Protein AF-F1C777-F1 (afdb_monomer_lite)

Organism: Perca flavescens (NCBI:txid8167)

pLDDT: mean 91.54, std 9.37, range [53.75, 97.69]

Structure (mmCIF, N/CA/C/O backbone):
data_AF-F1C777-F1
#
_entry.id   AF-F1C777-F1
#
loop_
_atom_site.group_PDB
_atom_site.id
_atom_site.type_symbol
_atom_site.label_atom_id
_atom_site.label_alt_id
_atom_site.label_comp_id
_atom_site.label_asym_id
_atom_site.label_entity_id
_atom_site.label_seq_id
_atom_site.pdbx_PDB_ins_code
_atom_site.Cartn_x
_atom_site.Cartn_y
_atom_site.Cartn_z
_atom_site.occupancy
_atom_site.B_iso_or_equiv
_atom_site.auth_seq_id
_atom_site.auth_comp_id
_atom_site.auth_asym_id
_atom_site.auth_atom_id
_atom_site.pdbx_PDB_model_num
ATOM 1 N N . THR A 1 1 ? -26.304 14.454 24.739 1.00 53.75 1 THR A N 1
ATOM 2 C CA . THR A 1 1 ? -25.864 13.902 23.443 1.00 53.75 1 THR A CA 1
ATOM 3 C C . THR A 1 1 ? -25.469 15.083 22.608 1.00 53.75 1 THR A C 1
ATOM 5 O O . THR A 1 1 ? -26.330 15.891 22.304 1.00 53.75 1 THR A O 1
ATOM 8 N N . ASP A 1 2 ? -24.170 15.270 22.405 1.00 55.62 2 ASP A N 1
ATOM 9 C CA . ASP A 1 2 ? -23.675 16.394 21.618 1.00 55.62 2 ASP A CA 1
ATOM 10 C C . ASP A 1 2 ? -24.093 16.179 20.158 1.00 55.62 2 ASP A C 1
ATOM 12 O O . ASP A 1 2 ? -23.772 15.149 19.570 1.00 55.62 2 ASP A O 1
ATOM 16 N N . GLU A 1 3 ? -24.894 17.099 19.628 1.00 60.75 3 GLU A N 1
ATOM 17 C CA . GLU A 1 3 ? -25.526 17.010 18.306 1.00 60.75 3 GLU A CA 1
ATOM 18 C C . GLU A 1 3 ? -24.506 17.086 17.153 1.00 60.75 3 GLU A C 1
ATOM 20 O O . GLU A 1 3 ? -24.840 16.774 16.011 1.00 60.75 3 GLU A O 1
ATOM 25 N N . PHE A 1 4 ? -23.250 17.449 17.453 1.00 65.62 4 PHE A N 1
ATOM 26 C CA . PHE A 1 4 ? -22.155 17.579 16.491 1.00 65.62 4 PHE A CA 1
ATOM 27 C C . PHE A 1 4 ? -21.174 16.398 16.505 1.00 65.62 4 PHE A C 1
ATOM 29 O O . PHE A 1 4 ? -20.471 16.168 15.518 1.00 65.62 4 PHE A O 1
ATOM 36 N N . LEU A 1 5 ? -21.122 15.611 17.582 1.00 64.69 5 LEU A N 1
ATOM 37 C CA . LEU A 1 5 ? -20.357 14.365 17.624 1.00 64.69 5 LEU A CA 1
ATOM 38 C C . LEU A 1 5 ? -21.201 13.235 17.027 1.00 64.69 5 LEU A C 1
ATOM 40 O O . LEU A 1 5 ? -22.222 12.839 17.583 1.00 64.69 5 LEU A O 1
ATOM 44 N N . GLY A 1 6 ? -20.765 12.713 15.875 1.00 69.88 6 GLY A N 1
ATOM 45 C CA . GLY A 1 6 ? -21.441 11.627 15.158 1.00 69.88 6 GLY A CA 1
ATOM 46 C C . GLY A 1 6 ? -21.800 10.418 16.038 1.00 69.88 6 GLY A C 1
ATOM 47 O O . GLY A 1 6 ? -21.290 10.254 17.142 1.00 69.88 6 GLY A O 1
ATOM 48 N N . SER A 1 7 ? -22.685 9.552 15.526 1.00 79.56 7 SER A N 1
ATOM 49 C CA . SER A 1 7 ? -23.341 8.472 16.287 1.00 79.56 7 SER A CA 1
ATOM 50 C C . SER A 1 7 ? -22.447 7.803 17.354 1.00 79.56 7 SER A C 1
ATOM 52 O O . SER A 1 7 ? -21.367 7.296 17.017 1.00 79.56 7 SER A O 1
ATOM 54 N N . PRO A 1 8 ? -22.904 7.694 18.622 1.00 82.38 8 PRO A N 1
ATOM 55 C CA . PRO A 1 8 ? -22.121 7.103 19.714 1.00 82.38 8 PRO A CA 1
ATOM 56 C C . PRO A 1 8 ? -21.724 5.643 19.439 1.00 82.38 8 PRO A C 1
ATOM 58 O O . PRO A 1 8 ? -20.724 5.150 19.964 1.00 82.38 8 PRO A O 1
ATOM 61 N N . VAL A 1 9 ? -22.466 4.956 18.564 1.00 82.75 9 VAL A N 1
ATOM 62 C CA . VAL A 1 9 ? -22.153 3.600 18.097 1.00 82.75 9 VAL A CA 1
ATOM 63 C C . VAL A 1 9 ? -20.853 3.575 17.283 1.00 82.75 9 VAL A C 1
ATOM 65 O O . VAL A 1 9 ? -20.051 2.657 17.445 1.00 82.75 9 VAL A O 1
ATOM 68 N N . CYS A 1 10 ? -20.613 4.584 16.439 1.00 82.94 10 CYS A N 1
ATOM 69 C CA . CYS A 1 10 ? -19.407 4.689 15.615 1.00 82.94 10 CYS A CA 1
ATOM 70 C C . CYS A 1 10 ? -18.166 4.950 16.479 1.00 82.94 10 CYS A C 1
ATOM 72 O O . CYS A 1 10 ? -17.161 4.245 16.360 1.00 82.94 10 CYS A O 1
ATOM 74 N N . LEU A 1 11 ? -18.279 5.891 17.424 1.00 85.69 11 LEU A N 1
ATOM 75 C CA . LEU A 1 11 ? -17.205 6.228 18.362 1.00 85.69 11 LEU A CA 1
ATOM 76 C C . LEU A 1 11 ? -16.804 5.023 19.223 1.00 85.69 11 LEU A C 1
ATOM 78 O O . LEU A 1 11 ? -15.615 4.761 19.407 1.00 85.69 11 LEU A O 1
ATOM 82 N N . LYS A 1 12 ? -17.781 4.228 19.680 1.00 88.94 12 LYS A N 1
ATOM 83 C CA . LYS A 1 12 ? -17.517 2.995 20.437 1.00 88.94 12 LYS A CA 1
ATOM 84 C C . LYS A 1 12 ? -16.776 1.942 19.606 1.00 88.94 12 LYS A C 1
ATOM 86 O O . LYS A 1 12 ? -15.936 1.229 20.150 1.00 88.94 12 LYS A O 1
ATOM 91 N N . LYS A 1 13 ? -17.062 1.855 18.302 1.00 86.81 13 LYS A N 1
ATOM 92 C CA . LYS A 1 13 ? -16.409 0.921 17.368 1.00 86.81 13 LYS A CA 1
ATOM 93 C C . LYS A 1 13 ? -15.011 1.365 16.913 1.00 86.81 13 LYS A C 1
ATOM 95 O O . LYS A 1 13 ? -14.302 0.543 16.345 1.00 86.81 13 LYS A O 1
ATOM 100 N N . LYS A 1 14 ? -14.600 2.617 17.169 1.00 89.94 14 LYS A N 1
ATOM 101 C CA . LYS A 1 14 ? -13.270 3.169 16.820 1.00 89.94 14 LYS A CA 1
ATOM 102 C C . LYS A 1 14 ? -12.875 2.917 15.358 1.00 89.94 14 LYS A C 1
ATOM 104 O O . LYS A 1 14 ? -11.769 2.472 15.060 1.00 89.94 14 LYS A O 1
ATOM 109 N N . LEU A 1 15 ? 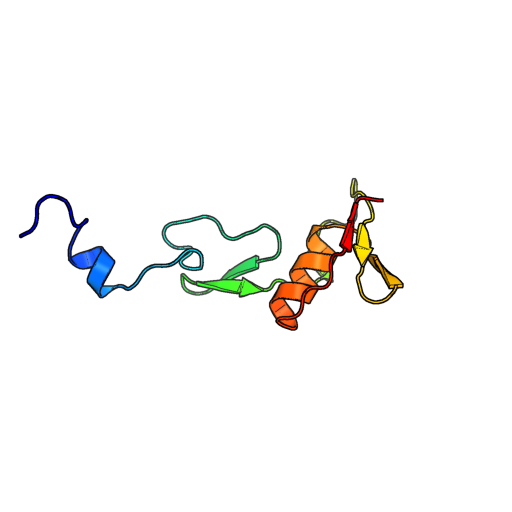-13.810 3.175 14.451 1.00 89.81 15 LEU A N 1
ATOM 110 C CA . LEU A 1 15 ? -13.624 2.945 13.022 1.00 89.81 15 LEU A CA 1
ATOM 111 C C . LEU A 1 15 ? -12.547 3.888 12.468 1.00 89.81 15 LEU A C 1
ATOM 113 O O . LEU A 1 15 ? -12.464 5.051 12.858 1.00 89.81 15 LEU A O 1
ATOM 117 N N . THR A 1 16 ? -11.707 3.381 11.568 1.00 92.62 16 THR A N 1
ATOM 118 C CA . THR A 1 16 ? -10.592 4.138 10.973 1.00 92.62 16 THR A CA 1
ATOM 119 C C . THR A 1 16 ? -10.605 4.011 9.453 1.00 92.62 16 THR A C 1
ATOM 121 O O . THR A 1 16 ? -11.435 3.304 8.886 1.00 92.62 16 THR A O 1
ATOM 124 N N . ARG A 1 17 ? -9.631 4.627 8.769 1.00 92.19 17 ARG A N 1
ATOM 125 C CA . ARG A 1 17 ? -9.443 4.423 7.322 1.00 92.19 17 ARG A CA 1
ATOM 126 C C . ARG A 1 17 ? -9.126 2.968 6.949 1.00 92.19 17 ARG A C 1
ATOM 128 O O . ARG A 1 17 ? -9.255 2.605 5.789 1.00 92.19 17 ARG A O 1
ATOM 135 N N . ALA A 1 18 ? -8.727 2.147 7.920 1.00 93.62 18 ALA A N 1
ATOM 136 C CA . ALA A 1 18 ? -8.519 0.718 7.731 1.00 93.62 18 ALA A CA 1
ATOM 137 C C . ALA A 1 18 ? -9.791 -0.117 7.967 1.00 93.62 18 ALA A C 1
ATOM 139 O O . ALA A 1 18 ? -9.719 -1.333 7.871 1.00 93.62 18 ALA A O 1
ATOM 140 N N . SER A 1 19 ? -10.937 0.480 8.309 1.00 95.25 19 SER A N 1
ATOM 141 C CA . SER A 1 19 ? -12.196 -0.247 8.525 1.00 95.25 19 SER A CA 1
ATOM 142 C C . SER A 1 19 ? -12.950 -0.426 7.204 1.00 95.25 19 SER A C 1
ATOM 144 O O . SER A 1 19 ? -13.680 0.470 6.773 1.00 95.25 19 SER A O 1
ATOM 146 N N . CYS A 1 20 ? -12.779 -1.583 6.559 1.00 95.12 20 CYS A N 1
ATOM 147 C CA . CYS A 1 20 ? -13.322 -1.829 5.220 1.00 95.12 20 CYS A CA 1
ATOM 148 C C . CYS A 1 20 ? -14.830 -2.087 5.165 1.00 95.12 20 CYS A C 1
ATOM 150 O O . CYS A 1 20 ? -15.407 -2.034 4.083 1.00 95.12 20 CYS A O 1
ATOM 152 N N . ASP A 1 21 ? -15.477 -2.274 6.317 1.00 91.50 21 ASP A N 1
ATOM 153 C CA . ASP A 1 21 ? -16.942 -2.329 6.409 1.00 91.50 21 ASP A CA 1
ATOM 154 C C . ASP A 1 21 ? -17.609 -0.983 6.073 1.00 91.50 21 ASP A C 1
ATOM 156 O O . ASP A 1 21 ? -18.819 -0.926 5.864 1.00 91.50 21 ASP A O 1
ATOM 160 N N . LEU A 1 22 ? -16.834 0.109 6.046 1.00 90.75 22 LEU A N 1
ATOM 161 C CA . LEU A 1 22 ? -17.330 1.462 5.788 1.00 90.75 22 LEU A CA 1
ATOM 162 C C . LEU A 1 22 ? -16.653 2.164 4.613 1.00 90.75 22 LEU A C 1
ATOM 164 O O . LEU A 1 22 ? -17.303 2.949 3.927 1.00 90.75 22 LEU A O 1
ATOM 168 N N . VAL A 1 23 ? -15.353 1.943 4.405 1.00 94.31 23 VAL A N 1
ATOM 169 C CA . VAL A 1 23 ? -14.579 2.638 3.367 1.00 94.31 23 VAL A CA 1
ATOM 170 C C . VAL A 1 23 ? -13.779 1.658 2.523 1.00 94.31 23 VAL A C 1
ATOM 172 O O . VAL A 1 23 ? -13.311 0.632 3.008 1.00 94.31 23 VAL A O 1
ATOM 175 N N . PHE A 1 24 ? -13.574 1.982 1.248 1.00 96.00 24 PHE A N 1
ATOM 176 C CA . PHE A 1 24 ? -12.725 1.159 0.393 1.00 96.00 24 PHE A CA 1
ATOM 177 C C . PHE A 1 24 ? -11.263 1.221 0.840 1.00 96.00 24 PHE A C 1
ATOM 179 O O . PHE A 1 24 ? -10.715 2.300 1.082 1.00 96.00 24 PHE A O 1
ATOM 186 N N . CYS A 1 25 ? -10.618 0.055 0.899 1.00 96.62 25 CYS A N 1
ATOM 187 C CA . CYS A 1 25 ? -9.183 -0.013 1.136 1.00 96.62 25 CYS A CA 1
ATOM 188 C C . CYS A 1 25 ? -8.404 0.622 -0.029 1.00 96.62 25 CYS A C 1
ATOM 190 O O . CYS A 1 25 ? -8.841 0.548 -1.183 1.00 96.62 25 CYS A O 1
ATOM 192 N N . PRO A 1 26 ? -7.208 1.173 0.237 1.00 95.69 26 PRO A N 1
ATOM 193 C CA . PRO A 1 26 ? -6.261 1.549 -0.802 1.00 95.69 26 PRO A CA 1
ATOM 194 C C . PRO A 1 26 ? -5.983 0.400 -1.792 1.00 95.69 26 PRO A C 1
ATOM 196 O O . PRO A 1 26 ? -6.028 -0.771 -1.407 1.00 95.69 26 PRO A O 1
ATOM 199 N N . PRO A 1 27 ? -5.607 0.690 -3.052 1.00 94.44 27 PRO A N 1
ATOM 200 C CA . PRO A 1 27 ? -5.392 -0.335 -4.081 1.00 94.44 27 PRO A CA 1
ATOM 201 C C . PRO A 1 27 ? -4.395 -1.444 -3.700 1.00 94.44 27 PRO A C 1
ATOM 203 O O . PRO A 1 27 ? -4.569 -2.599 -4.098 1.00 94.44 27 PRO A O 1
ATOM 206 N N . TRP A 1 28 ? -3.379 -1.115 -2.897 1.00 96.19 28 TRP A N 1
ATOM 207 C CA . TRP A 1 28 ? -2.343 -2.027 -2.392 1.00 96.19 28 TRP A CA 1
ATOM 208 C C . TRP A 1 28 ? -2.725 -2.770 -1.095 1.00 96.19 28 TRP A C 1
ATOM 210 O O . TRP A 1 28 ? -1.891 -3.451 -0.498 1.00 96.19 28 TRP A O 1
ATOM 220 N N . GLU A 1 29 ? -3.982 -2.681 -0.662 1.00 97.38 29 GLU A N 1
ATOM 221 C CA . GLU A 1 29 ? -4.552 -3.380 0.495 1.00 97.38 29 GLU A CA 1
ATOM 222 C C . GLU A 1 29 ? -5.796 -4.186 0.085 1.00 97.38 29 GLU A C 1
ATOM 224 O O . GLU A 1 29 ? -6.407 -3.946 -0.959 1.00 97.38 29 GLU A O 1
ATOM 229 N N . ARG A 1 30 ? -6.152 -5.200 0.879 1.00 95.75 30 ARG A N 1
ATOM 230 C CA . ARG A 1 30 ? -7.351 -6.038 0.724 1.00 95.75 30 ARG A CA 1
ATOM 231 C C . ARG A 1 30 ? -8.140 -6.078 2.029 1.00 95.75 30 ARG A C 1
ATOM 233 O O . ARG A 1 30 ? -7.544 -6.044 3.099 1.00 95.75 30 ARG A O 1
ATOM 240 N N . CYS A 1 31 ? -9.458 -6.194 1.924 1.00 97.06 31 CYS A N 1
ATOM 241 C CA . CYS A 1 31 ? -10.340 -6.338 3.077 1.00 97.06 31 CYS A CA 1
ATOM 242 C C . CYS A 1 31 ? -10.282 -7.776 3.614 1.00 97.06 31 CYS A C 1
ATOM 244 O O . CYS A 1 31 ? -10.433 -8.733 2.851 1.00 97.06 31 CYS A O 1
ATOM 246 N N . ILE A 1 32 ? -10.026 -7.922 4.910 1.00 96.06 32 ILE A N 1
ATOM 247 C CA . ILE A 1 32 ? -10.040 -9.183 5.654 1.00 96.06 32 ILE A CA 1
ATOM 248 C C . ILE A 1 32 ? -10.743 -8.895 6.975 1.00 96.06 32 ILE A C 1
ATOM 250 O O . ILE A 1 32 ? -10.272 -8.050 7.728 1.00 96.06 32 ILE A O 1
ATOM 254 N N . GLU A 1 33 ? -11.858 -9.575 7.244 1.00 95.00 33 GLU A N 1
ATOM 255 C CA . GLU A 1 33 ? -12.571 -9.466 8.530 1.00 95.00 33 GLU A CA 1
ATOM 256 C C . GLU A 1 33 ? -12.886 -8.009 8.937 1.00 95.00 33 GLU A C 1
ATOM 258 O O . GLU A 1 33 ? -12.677 -7.608 10.078 1.00 95.00 33 GLU A O 1
ATOM 263 N N . GLY A 1 34 ? -13.333 -7.180 7.987 1.00 94.19 34 GLY A N 1
ATOM 264 C CA . GLY A 1 34 ? -13.666 -5.772 8.249 1.00 94.19 34 GLY A CA 1
ATOM 265 C C . GLY A 1 34 ? -12.458 -4.837 8.404 1.00 94.19 34 GLY A C 1
ATOM 266 O O . GLY A 1 34 ? -12.632 -3.630 8.597 1.00 94.19 34 GLY A O 1
ATOM 267 N N . HIS A 1 35 ? -11.232 -5.347 8.229 1.00 95.81 35 HIS A N 1
ATOM 268 C CA . HIS A 1 35 ? -9.993 -4.575 8.276 1.00 95.81 35 HIS A CA 1
ATOM 269 C C . HIS A 1 35 ? -9.174 -4.638 6.977 1.00 95.81 35 HIS A C 1
ATOM 271 O O . HIS A 1 35 ? -9.029 -5.678 6.334 1.00 95.81 35 HIS A O 1
ATOM 277 N N . CYS A 1 36 ? -8.584 -3.510 6.589 1.00 97.12 36 CYS A N 1
ATOM 278 C CA . CYS A 1 36 ? -7.653 -3.434 5.473 1.00 97.12 36 CYS A CA 1
ATOM 279 C C . CYS A 1 36 ? -6.293 -4.020 5.868 1.00 97.12 36 CYS A C 1
ATOM 281 O O . CYS A 1 36 ? -5.676 -3.618 6.854 1.00 97.12 36 CYS A O 1
ATOM 283 N N . SER A 1 37 ? -5.821 -4.973 5.071 1.00 96.81 37 SER A N 1
ATOM 284 C CA . SER A 1 37 ? -4.542 -5.652 5.243 1.00 96.81 37 SER A CA 1
ATOM 285 C C . SER A 1 37 ? -3.710 -5.551 3.970 1.00 96.81 37 SER A C 1
ATOM 287 O O . SER A 1 37 ? -4.239 -5.622 2.858 1.00 96.81 37 SER A O 1
ATOM 289 N N . CYS A 1 38 ? -2.395 -5.394 4.112 1.00 97.69 38 CYS A N 1
ATOM 290 C CA . CYS A 1 38 ? -1.489 -5.198 2.984 1.00 97.69 38 CYS A CA 1
ATOM 291 C C . CYS A 1 38 ? -1.549 -6.367 1.991 1.00 97.69 38 CYS A C 1
ATOM 293 O O . CYS A 1 38 ? -1.380 -7.535 2.362 1.00 97.69 38 CYS A O 1
ATOM 295 N N . LYS A 1 39 ? -1.714 -6.061 0.701 1.00 96.81 39 LYS A N 1
ATOM 296 C CA . LYS A 1 39 ? -1.585 -7.068 -0.355 1.00 96.81 39 LYS A CA 1
ATOM 297 C C . LYS A 1 39 ? -0.114 -7.462 -0.536 1.00 96.81 39 LYS A C 1
ATOM 299 O O . LYS A 1 39 ? 0.785 -6.628 -0.408 1.00 96.81 39 LYS A O 1
ATOM 304 N N . PRO A 1 40 ? 0.171 -8.726 -0.879 1.00 95.94 40 PRO A N 1
ATOM 305 C CA . PRO A 1 40 ? 1.448 -9.103 -1.461 1.00 95.94 40 PRO A CA 1
ATOM 306 C C . PRO A 1 40 ? 1.724 -8.317 -2.759 1.00 95.94 40 PRO A C 1
ATOM 308 O O . PRO A 1 40 ? 0.810 -8.178 -3.571 1.00 95.94 40 PRO A O 1
ATOM 311 N N . PRO A 1 41 ? 2.968 -7.864 -3.017 1.00 94.50 41 PRO A N 1
ATOM 312 C CA . PRO A 1 41 ? 3.292 -7.065 -4.205 1.00 94.50 41 PRO A CA 1
ATOM 313 C C . PRO A 1 41 ? 2.958 -7.728 -5.550 1.00 94.50 41 PRO A C 1
ATOM 315 O O . PRO A 1 41 ? 2.720 -7.030 -6.529 1.00 94.50 41 PRO A O 1
ATOM 318 N N . TYR A 1 42 ? 2.918 -9.063 -5.609 1.00 93.94 42 TYR A N 1
ATOM 319 C CA . TYR A 1 42 ? 2.556 -9.804 -6.821 1.00 93.94 42 TYR A CA 1
ATOM 320 C C . TYR A 1 42 ? 1.051 -9.772 -7.141 1.00 93.94 42 TYR A C 1
ATOM 322 O O . TYR A 1 42 ? 0.673 -10.137 -8.245 1.00 93.94 42 TYR A O 1
ATOM 330 N N . MET A 1 43 ? 0.190 -9.356 -6.200 1.00 95.19 43 MET A N 1
ATOM 331 C CA . MET A 1 43 ? -1.251 -9.182 -6.445 1.00 95.19 43 MET A CA 1
ATOM 332 C C . MET A 1 43 ? -1.578 -7.828 -7.094 1.00 95.19 43 MET A C 1
ATOM 334 O O . MET A 1 43 ? -2.742 -7.544 -7.366 1.00 95.19 43 MET A O 1
ATOM 338 N N . CYS A 1 44 ? -0.579 -6.968 -7.300 1.00 94.38 44 CYS A N 1
ATOM 339 C CA . CYS A 1 44 ? -0.754 -5.739 -8.061 1.00 94.38 44 CYS A CA 1
ATOM 340 C C . CYS A 1 44 ? -0.823 -6.036 -9.570 1.00 94.38 44 CYS A C 1
ATOM 342 O O . CYS A 1 44 ? -0.151 -6.963 -10.030 1.00 94.38 44 CYS A O 1
ATOM 344 N N . PRO A 1 45 ? -1.570 -5.230 -10.350 1.00 94.44 45 PRO A N 1
ATOM 345 C CA . PRO A 1 45 ? -1.624 -5.364 -11.802 1.00 94.44 45 PRO A CA 1
ATOM 346 C C . PRO A 1 45 ? -0.234 -5.335 -12.440 1.00 94.44 45 PRO A C 1
ATOM 348 O O . PRO A 1 45 ? 0.664 -4.618 -11.981 1.00 94.44 45 PRO A O 1
ATOM 351 N N . VAL A 1 46 ? -0.069 -6.130 -13.497 1.00 93.38 46 VAL A N 1
ATOM 352 C CA . VAL A 1 46 ? 1.202 -6.261 -14.226 1.00 93.38 46 VAL A CA 1
ATOM 353 C C . VAL A 1 46 ? 1.174 -5.595 -15.601 1.00 93.38 46 VAL A C 1
ATOM 355 O O . VAL A 1 46 ? 2.233 -5.278 -16.129 1.00 93.38 46 VAL A O 1
ATOM 358 N N . GLU A 1 47 ? -0.017 -5.350 -16.142 1.00 93.50 47 GLU A N 1
ATOM 359 C CA . GLU A 1 47 ? -0.247 -4.741 -17.454 1.00 93.50 47 GLU A CA 1
ATOM 360 C C . GLU A 1 47 ? -0.697 -3.285 -17.306 1.00 93.50 47 GLU A C 1
ATOM 362 O O . GLU A 1 47 ? -1.330 -2.934 -16.310 1.00 93.50 47 GLU A O 1
ATOM 367 N N . ASN A 1 48 ? -0.395 -2.447 -18.306 1.00 92.62 48 ASN A N 1
ATOM 368 C CA . ASN A 1 48 ? -0.775 -1.027 -18.350 1.00 92.62 48 ASN A CA 1
ATOM 369 C C . ASN A 1 48 ? -0.380 -0.237 -17.091 1.00 92.62 48 ASN A C 1
ATOM 371 O O . ASN A 1 48 ? -1.150 0.569 -16.570 1.00 92.62 48 ASN A O 1
ATOM 375 N N . VAL A 1 49 ? 0.834 -0.475 -16.591 1.00 93.38 49 VAL A N 1
ATOM 376 C CA . VAL A 1 49 ? 1.374 0.199 -15.407 1.00 93.38 49 VAL A CA 1
ATOM 377 C C . VAL A 1 49 ? 2.577 1.064 -15.749 1.00 93.38 49 VAL A C 1
ATOM 379 O O . VAL A 1 49 ? 3.403 0.703 -16.585 1.00 93.38 49 VAL A O 1
ATOM 382 N N . THR A 1 50 ? 2.690 2.199 -15.063 1.00 94.00 50 THR A N 1
ATOM 383 C CA . THR A 1 50 ? 3.857 3.078 -15.132 1.00 94.00 50 THR A CA 1
ATOM 384 C C . THR A 1 50 ? 4.864 2.706 -14.039 1.00 94.00 50 THR A C 1
ATOM 386 O O . THR A 1 50 ? 4.475 2.589 -12.868 1.00 94.00 50 THR A O 1
ATOM 389 N N . PRO A 1 51 ? 6.148 2.499 -14.385 1.00 95.06 51 PRO A N 1
ATOM 390 C CA . PRO A 1 51 ? 7.180 2.226 -13.395 1.00 95.06 51 PRO A CA 1
ATOM 391 C C . PRO A 1 51 ? 7.411 3.441 -12.489 1.00 95.06 51 PRO A C 1
ATOM 393 O O . PRO A 1 51 ? 7.168 4.584 -12.874 1.00 95.06 51 PRO A O 1
ATOM 396 N N . VAL A 1 52 ? 7.882 3.188 -11.268 1.00 96.50 52 VAL A N 1
ATOM 397 C CA . VAL A 1 52 ? 8.194 4.236 -10.282 1.00 96.50 52 VAL A CA 1
ATOM 398 C C . VAL A 1 52 ? 9.572 4.021 -9.672 1.00 96.50 52 VAL A C 1
ATOM 400 O O . VAL A 1 52 ? 10.018 2.881 -9.510 1.00 96.50 52 VAL A O 1
ATOM 403 N N . CYS A 1 53 ? 10.224 5.116 -9.291 1.00 96.75 53 CYS A N 1
ATOM 404 C CA . CYS A 1 53 ? 11.525 5.092 -8.635 1.00 96.75 53 CYS A CA 1
ATOM 405 C C . CYS A 1 53 ? 11.361 4.933 -7.120 1.00 96.75 53 CYS A C 1
ATOM 407 O O . CYS A 1 53 ? 10.516 5.585 -6.496 1.00 96.75 53 CYS A O 1
ATOM 409 N N . GLY A 1 54 ? 12.177 4.071 -6.519 1.00 96.06 54 GLY A N 1
ATOM 410 C CA . GLY A 1 54 ? 12.230 3.842 -5.082 1.00 96.06 54 GLY A CA 1
ATOM 411 C C . GLY A 1 54 ? 13.317 4.639 -4.365 1.00 96.06 54 GLY A C 1
ATOM 412 O O . GLY A 1 54 ? 14.293 5.081 -4.966 1.00 96.06 54 GLY A O 1
ATOM 413 N N . 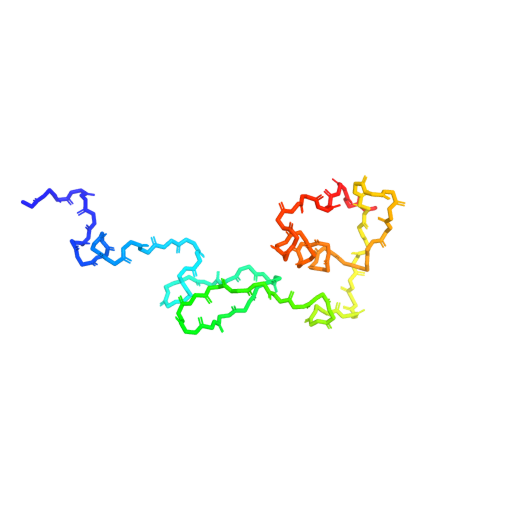LEU A 1 55 ? 13.169 4.784 -3.048 1.00 96.38 55 LEU A N 1
ATOM 414 C CA . LEU A 1 55 ? 14.168 5.403 -2.163 1.00 96.38 55 LEU A CA 1
ATOM 415 C C . LEU A 1 55 ? 15.419 4.531 -1.962 1.00 96.38 55 LEU A C 1
ATOM 417 O O . LEU A 1 55 ? 16.447 5.012 -1.502 1.00 96.38 55 LEU A O 1
ATOM 421 N N . ASP A 1 56 ? 15.336 3.249 -2.305 1.00 93.62 56 ASP A N 1
ATOM 422 C CA . ASP A 1 56 ? 16.415 2.262 -2.241 1.00 93.62 56 ASP A CA 1
ATOM 423 C C . ASP A 1 56 ? 17.235 2.183 -3.538 1.00 93.62 56 ASP A C 1
ATOM 425 O O . ASP A 1 56 ? 17.965 1.214 -3.755 1.00 93.62 56 ASP A O 1
ATOM 429 N N . ASN A 1 57 ? 17.113 3.197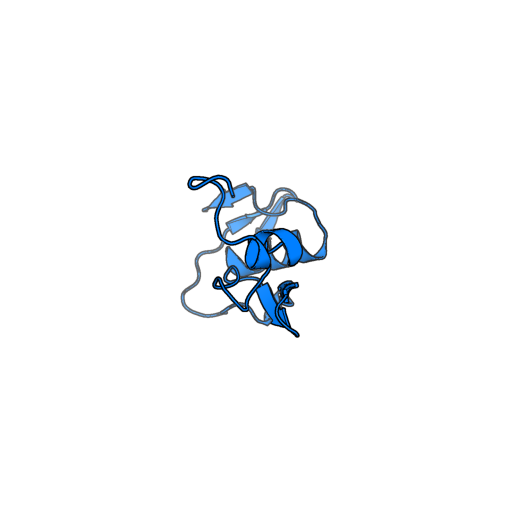 -4.402 1.00 92.00 57 ASN A N 1
ATOM 430 C CA . ASN A 1 57 ? 17.759 3.262 -5.710 1.00 92.00 57 ASN A CA 1
ATOM 431 C C . ASN A 1 57 ? 17.357 2.093 -6.635 1.00 92.00 57 ASN A C 1
ATOM 433 O O . ASN A 1 57 ? 18.127 1.671 -7.500 1.00 92.00 57 ASN A O 1
ATOM 437 N N . ARG A 1 58 ? 16.151 1.540 -6.430 1.00 93.19 58 ARG A N 1
ATOM 438 C CA . ARG A 1 58 ? 15.552 0.484 -7.255 1.00 93.19 58 ARG A CA 1
ATOM 439 C C . ARG A 1 58 ? 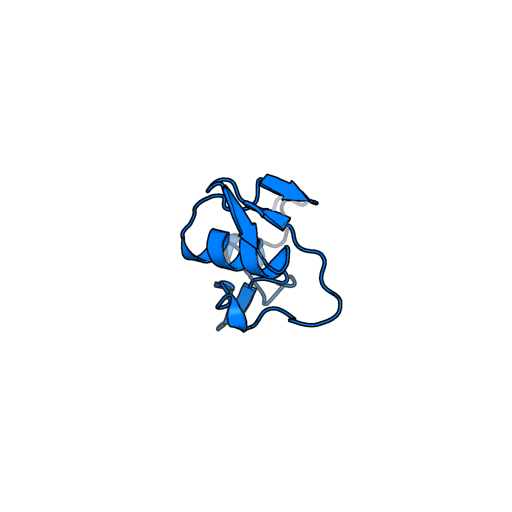14.287 0.985 -7.938 1.00 93.19 58 ARG A C 1
ATOM 441 O O . ARG A 1 58 ? 13.524 1.758 -7.366 1.00 93.19 58 ARG A O 1
ATOM 448 N N . ASN A 1 59 ? 14.032 0.479 -9.141 1.00 94.38 59 ASN A N 1
ATOM 449 C CA . ASN A 1 59 ? 12.785 0.730 -9.859 1.00 94.38 59 ASN A CA 1
ATOM 450 C C . ASN A 1 59 ? 11.758 -0.355 -9.541 1.00 94.38 59 ASN A C 1
ATOM 452 O O . ASN A 1 59 ? 12.069 -1.548 -9.525 1.00 94.38 59 ASN A O 1
ATOM 456 N N . TYR A 1 60 ? 10.520 0.071 -9.327 1.00 94.94 60 TYR A N 1
ATOM 457 C CA . TYR A 1 60 ? 9.371 -0.796 -9.111 1.00 94.94 60 TYR A CA 1
ATOM 458 C C . TYR A 1 60 ? 8.483 -0.782 -10.351 1.00 94.94 60 TYR A C 1
ATOM 460 O O . TYR A 1 60 ? 8.340 0.239 -11.022 1.00 94.94 60 TYR A O 1
ATOM 468 N N . ARG A 1 61 ? 7.850 -1.921 -10.640 1.00 94.62 61 ARG A N 1
ATOM 469 C CA . ARG A 1 61 ? 6.979 -2.116 -11.806 1.00 94.62 61 ARG A CA 1
ATOM 470 C C . ARG A 1 61 ? 5.815 -1.129 -11.826 1.00 94.62 61 ARG A C 1
ATOM 472 O O . ARG A 1 61 ? 5.390 -0.718 -12.896 1.00 94.62 61 ARG A O 1
ATOM 479 N N . SER A 1 62 ? 5.264 -0.810 -10.657 1.00 95.88 62 SER A N 1
ATOM 480 C CA . SER A 1 62 ? 4.117 0.085 -10.535 1.00 95.88 62 SER A CA 1
ATOM 481 C C . SER A 1 62 ? 4.047 0.758 -9.172 1.00 95.88 62 SER A C 1
ATOM 483 O O . SER A 1 62 ? 4.593 0.258 -8.182 1.00 95.88 62 SER A O 1
ATOM 485 N N . TYR A 1 63 ? 3.288 1.853 -9.100 1.00 96.31 63 TYR A N 1
ATOM 486 C CA . TYR A 1 63 ? 2.968 2.515 -7.834 1.00 96.31 63 TYR A CA 1
ATOM 487 C C . TYR A 1 63 ? 2.307 1.560 -6.825 1.00 96.31 63 TYR A C 1
ATOM 489 O O . TYR A 1 63 ? 2.686 1.537 -5.656 1.00 96.31 63 TYR A O 1
ATOM 497 N N . CYS A 1 64 ? 1.389 0.695 -7.280 1.00 96.69 64 CYS A N 1
ATOM 498 C CA . CYS A 1 64 ? 0.774 -0.327 -6.426 1.00 96.69 64 CYS A CA 1
ATOM 499 C C . CYS A 1 64 ? 1.830 -1.238 -5.791 1.00 96.69 64 CYS A C 1
ATOM 501 O O . CYS A 1 64 ? 1.775 -1.491 -4.589 1.00 96.69 64 CYS A O 1
ATOM 503 N N . GLN A 1 65 ? 2.809 -1.703 -6.575 1.00 96.38 65 GLN A N 1
ATOM 504 C CA . GLN A 1 65 ? 3.850 -2.604 -6.083 1.00 96.38 65 GLN A CA 1
ATOM 505 C C . GLN A 1 65 ? 4.706 -1.937 -4.995 1.00 96.38 65 GLN A C 1
ATOM 507 O O . GLN A 1 65 ? 4.938 -2.540 -3.944 1.00 96.38 65 GLN A O 1
ATOM 512 N N . ALA A 1 66 ? 5.141 -0.694 -5.228 1.00 96.88 66 ALA A N 1
ATOM 513 C CA . ALA A 1 66 ? 5.942 0.066 -4.269 1.00 96.88 66 ALA A CA 1
ATOM 514 C C . ALA A 1 66 ? 5.170 0.333 -2.965 1.00 96.88 66 ALA A C 1
ATOM 516 O O . ALA A 1 66 ? 5.702 0.147 -1.867 1.00 96.88 66 ALA A O 1
ATOM 517 N N . MET A 1 67 ? 3.891 0.703 -3.066 1.00 97.69 67 MET A N 1
ATOM 518 C CA . MET A 1 67 ? 3.046 0.956 -1.897 1.00 97.69 67 MET A CA 1
ATOM 519 C C . MET A 1 67 ? 2.667 -0.326 -1.143 1.00 97.69 67 MET A C 1
ATOM 521 O O . MET A 1 67 ? 2.633 -0.320 0.086 1.00 97.69 67 MET A O 1
ATOM 525 N N . ALA A 1 68 ? 2.465 -1.449 -1.839 1.00 97.50 68 ALA A N 1
ATOM 526 C CA . ALA A 1 68 ? 2.256 -2.756 -1.212 1.00 97.50 68 ALA A CA 1
ATOM 527 C C . ALA A 1 68 ? 3.473 -3.170 -0.375 1.00 97.50 68 ALA A C 1
ATOM 529 O O . ALA A 1 68 ? 3.328 -3.624 0.764 1.00 97.50 68 ALA A O 1
ATOM 530 N N . LEU A 1 69 ? 4.684 -2.968 -0.907 1.00 96.75 69 LEU A N 1
ATOM 531 C CA . LEU A 1 69 ? 5.918 -3.194 -0.158 1.00 96.75 69 LEU A CA 1
ATOM 532 C C . LEU A 1 69 ? 6.040 -2.231 1.030 1.00 96.75 69 LEU A C 1
ATOM 534 O O . LEU A 1 69 ? 6.370 -2.675 2.134 1.00 96.75 69 LEU A O 1
ATOM 538 N N . SER A 1 70 ? 5.702 -0.954 0.834 1.00 97.12 70 SER A N 1
ATOM 539 C CA . SER A 1 70 ? 5.725 0.050 1.905 1.00 97.12 70 SER A CA 1
ATOM 540 C C . SER A 1 70 ? 4.796 -0.329 3.060 1.00 97.12 70 SER A C 1
ATOM 542 O O . SER A 1 70 ? 5.199 -0.308 4.221 1.00 97.12 70 SER A O 1
ATOM 544 N N . CYS A 1 71 ? 3.569 -0.753 2.740 1.00 97.06 71 CYS A N 1
ATOM 545 C CA . CYS A 1 71 ? 2.570 -1.202 3.708 1.00 97.06 71 CYS A CA 1
ATOM 546 C C . CYS A 1 71 ? 3.093 -2.384 4.536 1.00 97.06 71 CYS A C 1
ATOM 548 O O . CYS A 1 71 ? 3.071 -2.354 5.766 1.00 97.06 71 CYS A O 1
ATOM 550 N N . ARG A 1 72 ? 3.630 -3.416 3.869 1.00 96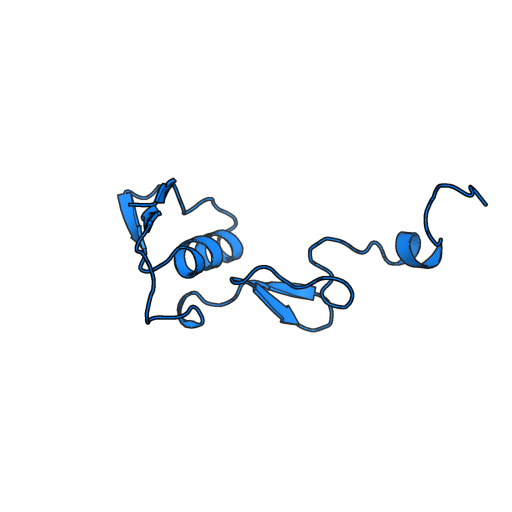.62 72 ARG A N 1
ATOM 551 C CA . ARG A 1 72 ? 4.112 -4.638 4.537 1.00 96.62 72 ARG A CA 1
ATOM 552 C C . ARG A 1 72 ? 5.347 -4.401 5.401 1.00 96.62 72 ARG A C 1
ATOM 554 O O . ARG A 1 72 ? 5.472 -5.010 6.458 1.0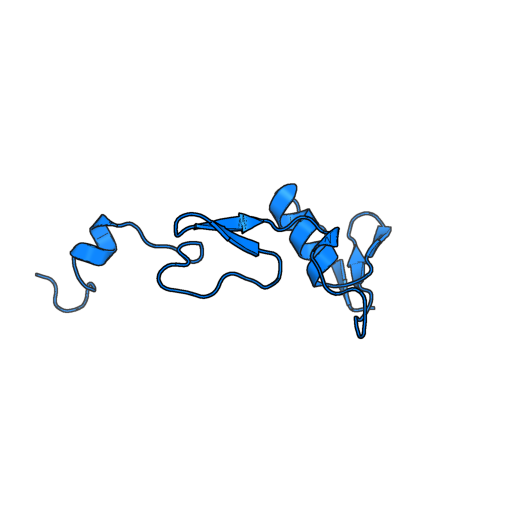0 96.62 72 ARG A O 1
ATOM 561 N N . THR A 1 73 ? 6.262 -3.552 4.942 1.00 96.00 73 THR A N 1
ATOM 562 C CA . THR A 1 73 ? 7.525 -3.268 5.643 1.00 96.00 73 THR A CA 1
ATOM 563 C C . THR A 1 73 ? 7.405 -2.144 6.664 1.00 96.00 73 THR A C 1
ATOM 565 O O . THR A 1 73 ? 8.312 -1.977 7.478 1.00 96.00 73 THR A O 1
ATOM 568 N N . LYS A 1 74 ? 6.302 -1.383 6.632 1.00 95.75 74 LYS A N 1
ATOM 569 C CA . LYS A 1 74 ? 6.106 -0.146 7.400 1.00 95.75 74 LYS A CA 1
ATOM 570 C C . LYS A 1 74 ? 7.220 0.881 7.150 1.00 95.75 74 LYS A C 1
ATOM 572 O O . LYS A 1 74 ? 7.596 1.624 8.052 1.00 95.75 74 LYS A O 1
ATOM 577 N N . LYS A 1 75 ? 7.766 0.909 5.930 1.00 95.94 75 LYS A N 1
ATOM 578 C CA . LYS A 1 75 ? 8.812 1.844 5.487 1.00 95.94 75 LYS A CA 1
ATOM 579 C C . LYS A 1 75 ? 8.395 2.500 4.181 1.00 95.94 75 LYS A C 1
ATOM 581 O O . LYS A 1 75 ? 7.782 1.852 3.344 1.00 95.94 75 LYS A O 1
ATOM 586 N N . ALA A 1 76 ? 8.740 3.768 3.988 1.00 95.44 76 ALA A N 1
ATOM 587 C CA . ALA A 1 76 ? 8.522 4.420 2.703 1.00 95.44 76 ALA A CA 1
ATOM 588 C C . ALA A 1 76 ? 9.404 3.757 1.633 1.00 95.44 76 ALA A C 1
ATOM 590 O O . ALA A 1 76 ? 10.616 3.651 1.808 1.00 95.44 76 ALA A O 1
ATOM 591 N N . THR A 1 77 ? 8.791 3.283 0.549 1.00 96.12 77 THR A N 1
ATOM 592 C CA . THR A 1 77 ? 9.507 2.703 -0.595 1.00 96.12 77 THR A CA 1
ATOM 593 C C . THR A 1 77 ? 9.549 3.660 -1.781 1.00 96.12 77 THR A C 1
ATOM 595 O O . THR A 1 77 ? 10.583 3.765 -2.426 1.00 96.12 77 THR A O 1
ATOM 598 N N . MET A 1 78 ? 8.447 4.347 -2.087 1.00 95.62 78 MET A N 1
ATOM 599 C CA . MET A 1 78 ? 8.323 5.185 -3.285 1.00 95.62 78 MET A CA 1
ATOM 600 C C . MET A 1 78 ? 9.029 6.539 -3.114 1.00 95.62 78 MET A C 1
ATOM 602 O O . MET A 1 78 ? 8.934 7.152 -2.052 1.00 95.62 78 MET A O 1
ATOM 606 N N . SER A 1 79 ? 9.725 6.987 -4.164 1.00 96.12 79 SER A N 1
ATOM 607 C CA . SER A 1 79 ? 10.370 8.302 -4.258 1.00 96.12 79 SER A CA 1
ATOM 608 C C . SER A 1 79 ? 9.603 9.245 -5.194 1.00 96.12 79 SER A C 1
ATOM 610 O O . SER A 1 79 ? 9.047 10.238 -4.734 1.00 96.12 79 SER A O 1
ATOM 612 N N . HIS A 1 80 ? 9.555 8.942 -6.495 1.00 94.94 80 HIS A N 1
ATOM 613 C CA . HIS A 1 80 ? 8.889 9.759 -7.517 1.00 94.94 80 HIS A CA 1
ATOM 614 C C . HIS A 1 80 ? 8.390 8.894 -8.685 1.00 94.94 80 HIS A C 1
ATOM 616 O O . HIS A 1 80 ? 8.792 7.735 -8.840 1.00 94.94 80 HIS A O 1
ATOM 622 N N . PHE A 1 81 ? 7.468 9.446 -9.477 1.00 93.62 81 PHE A N 1
ATOM 623 C CA . PHE A 1 81 ? 7.073 8.864 -10.761 1.00 93.62 81 PHE A CA 1
ATOM 624 C C . PHE A 1 81 ? 8.181 9.137 -11.781 1.00 93.62 81 PHE A C 1
ATOM 626 O O . PHE A 1 81 ? 8.726 10.240 -11.776 1.00 93.62 81 PHE A O 1
ATOM 633 N N . GLY A 1 82 ? 8.539 8.117 -12.567 1.00 79.75 82 GLY A N 1
ATOM 634 C CA . GLY A 1 82 ? 9.563 8.230 -13.610 1.00 79.75 82 GLY A CA 1
ATOM 635 C C . GLY A 1 82 ? 9.125 9.065 -14.803 1.00 79.75 82 GLY A C 1
ATOM 636 O O . GLY A 1 82 ? 7.903 9.301 -14.945 1.00 79.75 82 GLY A O 1
#

Secondary structure (DSSP, 8-state):
--TTS--HHHHHHT--TTBTTTSPPPTTEEEETTEEEEPPGGGS--SS---EEETTS-EES-HHHHHHHHHHHTS--EEEE-

Radius of gyration: 16.59 Å; chains: 1; bounding box: 44×27×42 Å

InterPro domains:
  IPR002350 Kazal domain [PS51465] (37-82)
  IPR003884 Factor I / membrane attack complex [SM00057] (19-82)
  IPR036058 Kazal domain superfamily [SSF100895] (23-75)
  IPR048719 Complement factor I, KAZAL domain [PF21287] (38-82)
  IPR048722 Complement factor I, FIMAC N-terminal domain [PF21286] (16-36)

Foldseek 3Di:
DPPPDPDPVCVVVVDDQQQCVPHPHDPQWDDDPRGTDGHALVPDDQPPAFWFAFPVRDIDSHPSSQVSVCRVVVHRTGDGGD

Sequence (82 aa):
TDEFLGSPVCLKKKLTRASCDLVFCPPWERCIEGHCSCKPPYMCPVENVTPVCGLDNRNYRSYCQAMALSCRTKKATMSHFG